Protein AF-A0A9E1GNR1-F1 (afdb_monomer_lite)

Secondary structure (DSSP, 8-state):
-HHHHHHHHHHHHS--TT--------HHHHHHHHHH-HHHHTT-------PPPPHHHHHHHHHHHHHHTTEEE-HHHHHHHHHHHHHH-BTTB---HHHHHHHHHHHHHHHHHHHHTTT----GGGB-TTSPEEE-GGGG--

Structure (mmCIF, N/CA/C/O backbone):
data_AF-A0A9E1GNR1-F1
#
_entry.id   AF-A0A9E1GNR1-F1
#
loop_
_atom_site.group_PDB
_atom_site.id
_atom_site.type_symbol
_atom_site.label_atom_id
_atom_site.label_alt_id
_atom_site.label_comp_id
_atom_site.label_asym_id
_atom_site.label_entity_id
_atom_site.label_seq_id
_atom_site.pdbx_PDB_ins_code
_atom_site.Cartn_x
_atom_site.Cartn_y
_atom_site.Cartn_z
_atom_site.occupancy
_atom_site.B_iso_or_equiv
_atom_site.auth_seq_id
_atom_site.auth_comp_id
_atom_site.auth_asym_id
_atom_site.auth_atom_id
_atom_site.pdbx_PDB_model_num
ATOM 1 N N . TYR A 1 1 ? -13.015 15.469 19.295 1.00 62.09 1 TYR A N 1
ATOM 2 C CA . TYR A 1 1 ? -14.482 15.605 19.187 1.00 62.09 1 TYR A CA 1
ATOM 3 C C . TYR A 1 1 ? -15.186 14.845 20.316 1.00 62.09 1 TYR A C 1
ATOM 5 O O . TYR A 1 1 ? -15.756 13.789 20.062 1.00 62.09 1 TYR A O 1
ATOM 13 N N . PRO A 1 2 ? -15.145 15.339 21.567 1.00 77.31 2 PRO A N 1
ATOM 14 C CA . PRO A 1 2 ? -15.724 14.617 22.709 1.00 77.31 2 PRO A CA 1
ATOM 15 C C . PRO A 1 2 ? -17.230 14.362 22.558 1.00 77.31 2 PRO A C 1
ATOM 17 O O . PRO A 1 2 ? -17.708 13.261 22.807 1.00 77.31 2 PRO A O 1
ATOM 20 N N . GLU A 1 3 ? -17.957 15.354 22.042 1.00 88.12 3 GLU A N 1
ATOM 21 C CA . GLU A 1 3 ? -19.412 15.293 21.888 1.00 88.12 3 GLU A CA 1
ATOM 22 C C . GLU A 1 3 ? -19.873 14.191 20.915 1.00 88.12 3 GLU A C 1
ATOM 24 O O . GLU A 1 3 ? -20.879 13.523 21.152 1.00 88.12 3 GLU A O 1
ATOM 29 N N . THR A 1 4 ? -19.126 13.953 19.831 1.00 89.69 4 THR A N 1
ATOM 30 C CA . THR A 1 4 ? -19.427 12.880 18.870 1.00 89.69 4 THR A CA 1
ATOM 31 C C . THR A 1 4 ? -19.257 11.504 19.506 1.00 89.69 4 THR A C 1
ATOM 33 O O . THR A 1 4 ? -20.116 10.643 19.333 1.00 89.69 4 THR A O 1
ATOM 36 N N . ILE A 1 5 ? -18.183 11.309 20.278 1.00 89.56 5 ILE A N 1
ATOM 37 C CA . ILE A 1 5 ? -17.912 10.045 20.975 1.00 89.56 5 ILE A CA 1
ATOM 38 C C . ILE A 1 5 ? -19.002 9.770 22.012 1.00 89.56 5 ILE A C 1
ATOM 40 O O . ILE A 1 5 ? -19.502 8.654 22.089 1.00 89.56 5 ILE A O 1
ATOM 44 N N . GLU A 1 6 ? -19.440 10.783 22.761 1.00 89.38 6 GLU A N 1
ATOM 45 C CA . GLU A 1 6 ? -20.546 10.630 23.712 1.00 89.38 6 GLU A CA 1
ATOM 46 C C . GLU A 1 6 ? -21.866 10.259 23.029 1.00 89.38 6 GLU A C 1
ATOM 48 O O . GLU A 1 6 ? -22.585 9.385 23.516 1.00 89.38 6 GLU A O 1
ATOM 53 N N . LYS A 1 7 ? -22.188 10.893 21.894 1.00 89.81 7 LYS A N 1
ATOM 54 C CA . LYS A 1 7 ? -23.393 10.582 21.110 1.00 89.81 7 LYS A CA 1
ATOM 55 C C . LYS A 1 7 ? -23.359 9.151 20.568 1.00 89.81 7 LYS A C 1
ATOM 57 O O . LYS A 1 7 ? -24.341 8.431 20.732 1.00 89.81 7 LYS A O 1
ATOM 62 N N . LEU A 1 8 ? -22.234 8.730 19.984 1.00 90.69 8 LEU A N 1
ATOM 63 C CA . LEU A 1 8 ? -22.042 7.360 19.494 1.00 90.69 8 LEU A CA 1
ATOM 64 C C . LEU A 1 8 ? -22.105 6.346 20.637 1.00 90.69 8 LEU A C 1
ATOM 66 O O . LEU A 1 8 ? -22.810 5.350 20.534 1.00 90.69 8 LEU A O 1
ATOM 70 N N . SER A 1 9 ? -21.438 6.636 21.755 1.00 90.56 9 SER A N 1
ATOM 71 C CA . SER A 1 9 ? -21.459 5.789 22.945 1.00 90.56 9 SER A CA 1
ATOM 72 C C . SER A 1 9 ? -22.892 5.564 23.432 1.00 90.56 9 SER A C 1
ATOM 74 O O . SER A 1 9 ? -23.296 4.417 23.605 1.00 90.56 9 SER A O 1
ATOM 76 N N . LYS A 1 10 ? -23.696 6.626 23.557 1.00 89.56 10 LYS A N 1
ATOM 77 C CA . LYS A 1 10 ? -25.111 6.516 23.950 1.00 89.56 10 LYS A CA 1
ATOM 78 C C . LYS A 1 10 ? -25.944 5.721 22.943 1.00 89.56 10 LYS A C 1
ATOM 80 O O . LYS A 1 10 ? -26.785 4.931 23.357 1.00 89.56 10 LYS A O 1
ATOM 85 N N . ALA A 1 11 ? -25.706 5.897 21.642 1.00 88.94 11 ALA A N 1
ATOM 86 C CA . ALA A 1 11 ? -26.398 5.135 20.600 1.00 88.94 11 ALA A CA 1
ATOM 87 C C . ALA A 1 11 ? -26.107 3.623 20.676 1.00 88.94 11 ALA A C 1
ATOM 89 O O . ALA A 1 11 ? -26.942 2.817 20.282 1.00 88.94 11 ALA A O 1
ATOM 90 N N . MET A 1 12 ? -24.949 3.235 21.220 1.00 89.94 12 MET A N 1
ATOM 91 C CA . MET A 1 12 ? -24.588 1.832 21.441 1.00 89.94 12 MET A CA 1
ATOM 92 C C . MET A 1 12 ? -25.199 1.226 22.720 1.00 89.94 12 MET A C 1
ATOM 94 O O . MET A 1 12 ? -25.193 0.007 22.852 1.00 89.94 12 MET A O 1
ATOM 98 N N . ASP A 1 13 ? -25.722 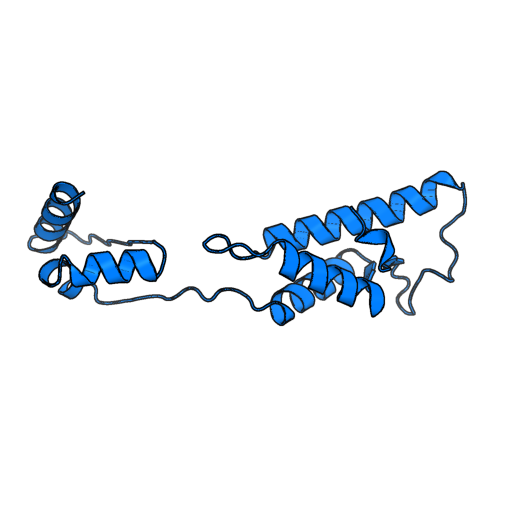2.029 23.660 1.00 87.06 13 ASP A N 1
ATOM 99 C CA . ASP A 1 13 ? -26.236 1.533 24.953 1.00 87.06 13 ASP A CA 1
ATOM 100 C C . ASP A 1 13 ? -27.685 1.025 24.903 1.00 87.06 13 ASP A C 1
ATOM 102 O O . ASP A 1 13 ? -28.091 0.236 25.758 1.00 87.06 13 ASP A O 1
ATOM 106 N N . PHE A 1 14 ? -28.503 1.480 23.948 1.00 78.19 14 PHE A N 1
ATOM 107 C CA . PHE A 1 14 ? -29.929 1.151 23.948 1.00 78.19 14 PHE A CA 1
ATOM 108 C C . PHE A 1 14 ? -30.516 1.047 22.545 1.00 78.19 14 PHE A C 1
ATOM 110 O O . PHE A 1 14 ? -30.361 1.964 21.748 1.00 78.19 14 PHE A O 1
ATOM 117 N N . ARG A 1 15 ? -31.249 -0.052 22.293 1.00 67.31 15 ARG A N 1
ATOM 118 C CA . ARG A 1 15 ? -31.955 -0.349 21.030 1.00 67.31 15 ARG A CA 1
ATOM 119 C C . ARG A 1 15 ? -31.096 -0.033 19.811 1.00 67.31 15 ARG A C 1
ATOM 121 O O . ARG A 1 15 ? -31.371 0.885 19.049 1.00 67.31 15 ARG A O 1
ATOM 128 N N . THR A 1 16 ? -30.045 -0.830 19.652 1.00 78.88 16 THR A N 1
ATOM 129 C CA . THR A 1 16 ? -29.143 -0.707 18.510 1.00 78.88 16 THR A CA 1
ATOM 130 C C . THR A 1 16 ? -29.852 -0.980 17.187 1.00 78.88 16 THR A C 1
ATOM 132 O O . THR A 1 16 ? -29.337 -0.560 16.165 1.00 78.88 16 THR A O 1
ATOM 135 N N . ASP A 1 17 ? -31.007 -1.662 17.174 1.00 81.44 17 ASP A N 1
ATOM 136 C CA . ASP A 1 17 ? -31.795 -1.960 15.967 1.00 81.44 17 ASP A CA 1
ATOM 137 C C . ASP A 1 17 ? -30.919 -2.462 14.795 1.00 81.44 17 ASP A C 1
ATOM 139 O O . ASP A 1 17 ? -31.126 -2.118 13.635 1.00 81.44 17 ASP A O 1
ATOM 143 N N . SER A 1 18 ? -29.940 -3.323 15.107 1.00 85.75 18 SER A N 1
ATOM 144 C CA . SER A 1 18 ? -28.920 -3.852 14.176 1.00 85.75 18 SER A CA 1
ATOM 145 C C . SER A 1 18 ? -27.842 -2.852 13.717 1.00 85.75 18 SER A C 1
ATOM 147 O O . SER A 1 18 ? -27.264 -3.012 12.642 1.00 85.75 18 SER A O 1
ATOM 149 N N . LEU A 1 19 ? -27.533 -1.834 14.524 1.00 89.31 19 LEU A N 1
ATOM 150 C CA . LEU A 1 19 ? -26.431 -0.898 14.297 1.00 89.31 19 LEU A CA 1
ATOM 151 C C . LEU A 1 19 ? -25.083 -1.627 14.269 1.00 89.31 19 LEU A C 1
ATOM 153 O O . LEU A 1 19 ? -24.724 -2.334 15.209 1.00 89.31 19 LEU A O 1
ATOM 157 N N . ILE A 1 20 ? -24.307 -1.360 13.220 1.00 91.00 20 ILE A N 1
ATOM 158 C CA . ILE A 1 20 ? -22.896 -1.730 13.114 1.00 91.00 20 ILE A CA 1
ATOM 159 C C . ILE A 1 20 ? -22.090 -0.435 13.069 1.00 91.00 20 ILE A C 1
ATOM 161 O O . ILE A 1 20 ? -22.295 0.397 12.185 1.00 91.00 20 ILE A O 1
ATOM 165 N N . LEU A 1 21 ? -21.175 -0.265 14.022 1.00 90.88 21 LEU A N 1
ATOM 166 C CA . LEU A 1 21 ? -20.242 0.856 14.048 1.00 90.88 21 LEU A CA 1
ATOM 167 C C . LEU A 1 21 ? -18.853 0.369 13.639 1.00 90.88 21 LEU A C 1
ATOM 169 O O . LEU A 1 21 ? -18.255 -0.460 14.322 1.00 90.88 21 LEU A O 1
ATOM 173 N N . ILE A 1 22 ? -18.339 0.923 12.545 1.00 94.38 22 ILE A N 1
ATOM 174 C CA . ILE A 1 22 ? -16.961 0.724 12.098 1.00 94.38 22 ILE A CA 1
ATOM 175 C C . ILE A 1 22 ? -16.236 2.051 12.290 1.00 94.38 22 ILE A C 1
ATOM 177 O O . ILE A 1 22 ? -16.689 3.081 11.792 1.00 94.38 22 ILE A O 1
ATOM 181 N N . ILE A 1 23 ? -15.131 2.020 13.032 1.00 92.94 23 ILE A N 1
ATOM 182 C CA . ILE A 1 23 ? -14.213 3.151 13.157 1.00 92.94 23 ILE A CA 1
ATOM 183 C C . ILE A 1 23 ? -12.889 2.737 12.536 1.00 92.94 23 ILE A C 1
ATOM 185 O O . ILE A 1 23 ? -12.345 1.683 12.867 1.00 92.94 23 ILE A O 1
ATOM 189 N N . GLU A 1 24 ? -12.394 3.585 11.648 1.00 92.75 24 GLU A N 1
ATOM 190 C CA . GLU A 1 24 ? -11.123 3.436 10.959 1.00 92.75 24 GLU A CA 1
ATOM 191 C C . GLU A 1 24 ? -10.267 4.663 11.266 1.00 92.75 24 GLU A C 1
ATOM 193 O O . GLU A 1 24 ? -10.720 5.793 11.093 1.00 92.75 24 GLU A O 1
ATOM 198 N N . ASP A 1 25 ? -9.048 4.428 11.744 1.00 91.69 25 ASP A N 1
ATOM 199 C CA . ASP A 1 25 ? -8.018 5.451 11.906 1.00 91.69 25 ASP A CA 1
ATOM 200 C C . ASP A 1 25 ? -6.650 4.760 12.072 1.00 91.69 25 ASP A C 1
ATOM 202 O O . ASP A 1 25 ? -6.557 3.532 12.209 1.00 91.69 25 ASP A O 1
ATOM 206 N N . GLU A 1 26 ? -5.576 5.544 12.114 1.00 89.06 26 GLU A N 1
ATOM 207 C CA . GLU A 1 26 ? -4.241 5.068 12.440 1.00 89.06 26 GLU A CA 1
ATOM 208 C C . GLU A 1 26 ? -4.186 4.416 13.827 1.00 89.06 26 GLU A C 1
ATOM 210 O O . GLU A 1 26 ? -4.869 4.793 14.785 1.00 89.06 26 GLU A O 1
ATOM 215 N N . LYS A 1 27 ? -3.278 3.449 13.978 1.00 88.88 27 LYS A N 1
ATOM 216 C CA . LYS A 1 27 ? -3.108 2.686 15.222 1.00 88.88 27 LYS A CA 1
ATOM 217 C C . LYS A 1 27 ? -2.828 3.578 16.437 1.00 88.88 27 LYS A C 1
ATOM 219 O O . LYS A 1 27 ? -3.271 3.268 17.542 1.00 88.88 27 LYS A O 1
ATOM 224 N N . THR A 1 28 ? -2.060 4.647 16.253 1.00 90.00 28 THR A N 1
ATOM 225 C CA . THR A 1 28 ? -1.729 5.655 17.274 1.00 90.00 28 THR A CA 1
ATOM 226 C C . THR A 1 28 ? -2.966 6.453 17.683 1.00 90.00 28 THR A C 1
ATOM 228 O O . THR A 1 28 ? -3.265 6.520 18.878 1.00 90.00 28 THR A O 1
ATOM 231 N N . SER A 1 29 ? -3.730 6.960 16.713 1.00 91.00 29 SER A N 1
ATOM 232 C CA . SER A 1 29 ? -4.999 7.668 16.922 1.00 91.00 29 SER A CA 1
ATOM 233 C C . SER 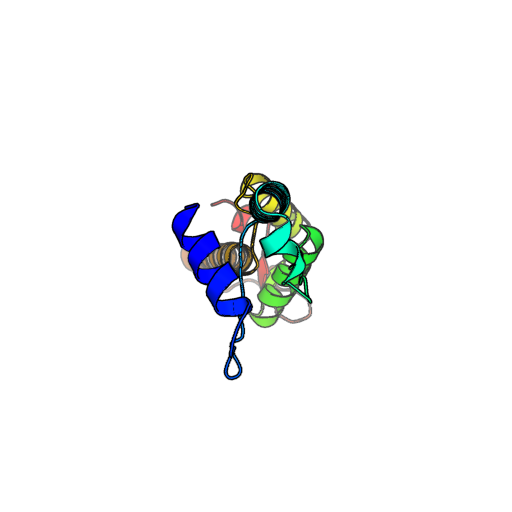A 1 29 ? -6.027 6.800 17.651 1.00 91.00 29 SER A C 1
ATOM 235 O O . SER A 1 29 ? -6.553 7.206 18.691 1.00 91.00 29 SER A O 1
ATOM 237 N N . MET A 1 30 ? -6.234 5.558 17.197 1.00 92.81 30 MET A N 1
ATOM 238 C CA . MET A 1 30 ? -7.153 4.601 17.829 1.00 92.81 30 MET A CA 1
ATOM 239 C C . MET A 1 30 ? -6.763 4.290 19.276 1.00 92.81 30 MET A C 1
ATOM 241 O O . MET A 1 30 ? -7.617 4.266 20.164 1.00 92.81 30 MET A O 1
ATOM 245 N N . ARG A 1 31 ? -5.465 4.097 19.549 1.00 91.06 31 ARG A N 1
ATOM 246 C CA . ARG A 1 31 ? -4.959 3.891 20.917 1.00 91.06 31 ARG A CA 1
ATOM 247 C C . ARG A 1 31 ? -5.219 5.102 21.806 1.00 91.06 31 ARG A C 1
ATOM 249 O O . ARG A 1 31 ? -5.653 4.924 22.941 1.00 91.06 31 ARG A O 1
ATOM 256 N N . GLY A 1 32 ? -4.984 6.311 21.294 1.00 93.25 32 GLY A N 1
ATOM 257 C CA . GLY A 1 32 ? -5.287 7.553 22.004 1.00 93.25 32 GLY A CA 1
ATOM 258 C C . GLY A 1 32 ? -6.777 7.682 22.321 1.00 93.25 32 GLY A C 1
ATOM 259 O O . GLY A 1 32 ? -7.143 7.981 23.457 1.00 93.25 32 GLY A O 1
ATOM 260 N N . MET A 1 33 ? -7.647 7.380 21.354 1.00 91.75 33 MET A N 1
ATOM 261 C CA . MET A 1 33 ? -9.098 7.386 21.549 1.00 91.75 33 MET A CA 1
ATOM 262 C C . MET A 1 33 ? -9.528 6.384 22.626 1.00 91.75 33 MET A C 1
ATOM 264 O O . MET A 1 33 ? -10.249 6.755 23.549 1.00 91.75 33 MET A O 1
ATOM 268 N N . PHE A 1 34 ? -9.065 5.135 22.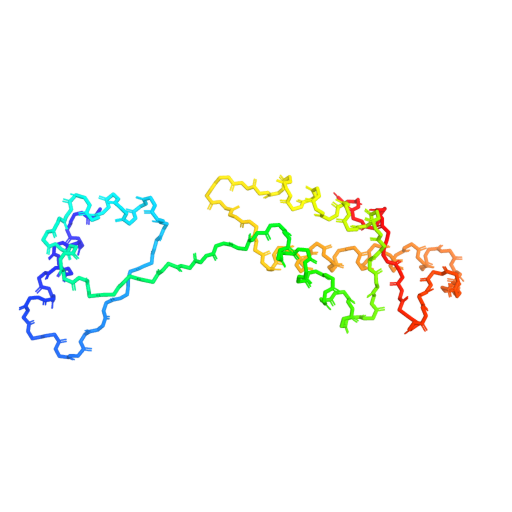556 1.00 92.00 34 PHE A N 1
ATOM 269 C CA . PHE A 1 34 ? -9.433 4.114 23.539 1.00 92.00 34 PHE A CA 1
ATOM 270 C C . PHE A 1 34 ? -8.876 4.392 24.937 1.00 92.00 34 PHE A C 1
ATOM 272 O O . PHE A 1 34 ? -9.536 4.072 25.923 1.00 92.00 34 PHE A O 1
ATOM 279 N N . HIS A 1 35 ? -7.704 5.025 25.034 1.00 93.50 35 HIS A N 1
ATOM 280 C CA . HIS A 1 35 ? -7.149 5.463 26.312 1.00 93.50 35 HIS A CA 1
ATOM 281 C C . HIS A 1 35 ? -7.986 6.582 26.946 1.00 93.50 35 HIS A C 1
ATOM 283 O O . HIS A 1 35 ? -8.284 6.530 28.136 1.00 93.50 35 HIS A O 1
ATOM 289 N N . AS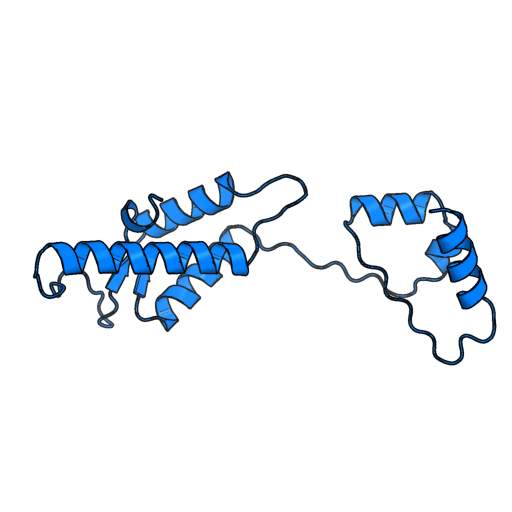N A 1 36 ? -8.399 7.568 26.145 1.00 93.25 36 ASN A N 1
ATOM 290 C CA . ASN A 1 36 ? -9.163 8.722 26.620 1.00 93.25 36 ASN A CA 1
ATOM 291 C C . ASN A 1 36 ? -10.643 8.396 26.900 1.00 93.25 36 ASN A C 1
ATOM 293 O O . ASN A 1 36 ? -11.279 9.093 27.689 1.00 93.25 36 ASN A O 1
ATOM 297 N N . TYR A 1 37 ? -11.195 7.347 26.278 1.00 93.38 37 TYR A N 1
ATOM 298 C CA . TYR A 1 37 ? -12.604 6.954 26.399 1.00 93.38 37 TYR A CA 1
ATOM 299 C C . TYR A 1 37 ? -12.764 5.445 26.672 1.00 93.38 37 TYR A C 1
ATOM 301 O O . TYR A 1 37 ? -13.299 4.714 25.833 1.00 93.38 37 TYR A O 1
ATOM 309 N N . PRO A 1 38 ? -12.347 4.949 27.852 1.00 93.12 38 PRO A N 1
ATOM 310 C CA . PRO A 1 38 ? -12.332 3.516 28.154 1.00 93.12 38 PRO A CA 1
ATOM 311 C C . PRO A 1 38 ? -13.726 2.871 28.146 1.00 93.12 38 PRO A C 1
ATOM 313 O O . PRO A 1 38 ? -13.872 1.738 27.697 1.00 93.12 38 PRO A O 1
ATOM 316 N N . GLU A 1 39 ? -14.769 3.587 28.581 1.00 91.88 39 GLU A N 1
ATOM 317 C CA . GLU A 1 39 ? -16.149 3.069 28.549 1.00 91.88 39 GLU A CA 1
ATOM 318 C C . GLU A 1 39 ? -16.692 2.922 27.124 1.00 91.88 39 GLU A C 1
ATOM 320 O O . GLU A 1 39 ? -17.471 2.016 26.848 1.00 91.88 39 GLU A O 1
ATOM 325 N N . PHE A 1 40 ? -16.254 3.781 26.201 1.00 92.12 40 PHE A N 1
ATOM 326 C CA . PHE A 1 40 ? -16.580 3.645 24.784 1.00 92.12 40 PHE A CA 1
ATOM 327 C C . PHE A 1 40 ? -15.792 2.493 24.151 1.00 92.12 40 PHE A C 1
ATOM 329 O O . PHE A 1 40 ? -16.362 1.678 23.432 1.00 92.12 40 PHE A O 1
ATOM 336 N N . ALA A 1 41 ? -14.501 2.374 24.479 1.00 92.25 41 ALA A N 1
ATOM 337 C CA . ALA A 1 41 ? -13.623 1.319 23.976 1.00 92.25 41 ALA A CA 1
ATOM 338 C C . ALA A 1 41 ? -14.126 -0.095 24.314 1.00 92.25 41 ALA A C 1
ATOM 340 O O . ALA A 1 41 ? -14.060 -0.986 23.472 1.00 92.25 41 ALA A O 1
ATOM 341 N N . LYS A 1 42 ? -14.690 -0.297 25.514 1.00 92.75 42 LYS A N 1
ATOM 342 C CA . LYS A 1 42 ? -15.264 -1.586 25.950 1.00 92.75 42 LYS A CA 1
ATOM 343 C C . LYS A 1 42 ? -16.415 -2.089 25.073 1.00 92.75 42 LYS A C 1
ATOM 345 O O . LYS A 1 42 ? -16.732 -3.271 25.138 1.00 92.75 42 LYS A O 1
ATOM 350 N N . LYS A 1 43 ? -17.048 -1.214 24.285 1.00 91.75 43 LYS A N 1
ATOM 351 C CA . LYS A 1 43 ? -18.182 -1.562 23.417 1.00 91.75 43 LYS A CA 1
ATOM 352 C C . LYS A 1 43 ? -17.755 -2.141 22.065 1.00 91.75 43 LYS A C 1
ATOM 354 O O . LYS A 1 43 ? -18.608 -2.590 21.308 1.00 91.75 43 LYS A O 1
ATOM 359 N N . PHE A 1 44 ? -16.460 -2.122 21.743 1.00 92.06 44 PHE A N 1
ATOM 360 C CA . PHE A 1 44 ? -15.930 -2.719 20.519 1.00 92.06 44 PHE A CA 1
ATOM 361 C C . PHE A 1 44 ? -15.564 -4.181 20.764 1.00 92.06 44 PHE A C 1
ATOM 363 O O . PHE A 1 44 ? -14.651 -4.484 21.528 1.00 92.06 44 PHE A O 1
ATOM 370 N N . GLU A 1 45 ? -16.257 -5.088 20.082 1.00 91.44 45 GLU A N 1
ATOM 371 C CA . GLU A 1 45 ? -16.014 -6.531 20.195 1.00 91.44 45 GLU A CA 1
ATOM 372 C C . GLU A 1 45 ? -14.849 -7.004 19.319 1.00 91.44 45 GLU A C 1
ATOM 374 O O . GLU A 1 45 ? -14.165 -7.971 19.648 1.00 91.44 45 GLU A O 1
ATOM 379 N N . THR A 1 46 ? -14.625 -6.332 18.187 1.00 93.00 46 THR A N 1
ATOM 380 C CA . THR A 1 46 ? -13.650 -6.748 17.175 1.00 93.00 46 THR A CA 1
ATOM 381 C C . THR A 1 46 ? -12.721 -5.600 16.813 1.00 93.00 46 THR A C 1
ATOM 383 O O . THR A 1 46 ? -13.163 -4.489 16.526 1.00 93.00 46 THR A O 1
ATOM 386 N N . VAL A 1 47 ? -11.421 -5.897 16.770 1.00 90.88 47 VAL A N 1
ATOM 387 C CA . VAL A 1 47 ? -10.386 -4.999 16.251 1.00 90.88 47 VAL A CA 1
ATOM 388 C C . VAL A 1 47 ? -9.694 -5.694 15.089 1.00 90.88 47 VAL A C 1
ATOM 390 O O . VAL A 1 47 ? -9.074 -6.742 15.263 1.00 90.88 47 VAL A O 1
ATOM 393 N N . ILE A 1 48 ? -9.780 -5.092 13.905 1.00 93.38 48 ILE A N 1
ATOM 394 C CA . ILE A 1 48 ? -9.084 -5.559 12.705 1.00 93.38 48 ILE A CA 1
ATOM 395 C C . ILE A 1 48 ? -7.880 -4.648 12.491 1.00 93.38 48 ILE A C 1
ATOM 397 O O . ILE A 1 48 ? -8.026 -3.438 12.349 1.00 93.38 48 ILE A O 1
ATOM 401 N N . SER A 1 49 ? -6.678 -5.225 12.494 1.00 90.25 49 SER A N 1
ATOM 402 C CA . SER A 1 49 ? -5.457 -4.506 12.121 1.00 90.25 49 SER A CA 1
ATOM 403 C C . SER A 1 49 ? -5.139 -4.795 10.661 1.00 90.25 49 SER A C 1
ATOM 405 O O . SER A 1 49 ? -4.864 -5.944 10.321 1.00 90.25 49 SER A O 1
ATOM 407 N N . ILE A 1 50 ? -5.163 -3.765 9.817 1.00 89.31 50 ILE A N 1
ATOM 408 C CA . ILE A 1 50 ? -4.736 -3.875 8.420 1.00 89.31 50 ILE A CA 1
ATOM 409 C C . ILE A 1 50 ? -3.207 -3.729 8.395 1.00 89.31 50 ILE A C 1
ATOM 411 O O . ILE A 1 50 ? -2.701 -2.679 8.803 1.00 89.31 50 ILE A O 1
ATOM 415 N N . PRO A 1 51 ? -2.447 -4.770 8.009 1.00 85.00 51 PRO A N 1
ATOM 416 C CA . PRO A 1 51 ? -0.999 -4.668 7.924 1.00 85.00 51 PRO A CA 1
ATOM 417 C C . PRO A 1 51 ? -0.589 -3.766 6.757 1.00 85.00 51 PRO A C 1
ATOM 419 O O . PRO A 1 51 ? -1.257 -3.712 5.725 1.00 85.00 51 PRO A O 1
ATOM 422 N N . VAL A 1 52 ? 0.544 -3.089 6.921 1.00 87.12 52 VAL A N 1
ATOM 423 C CA . VAL A 1 52 ? 1.227 -2.393 5.828 1.00 87.12 52 VAL A CA 1
ATOM 424 C C . VAL A 1 52 ? 2.133 -3.398 5.126 1.00 87.12 52 VAL A C 1
ATOM 426 O O . VAL A 1 52 ? 2.791 -4.195 5.796 1.00 87.12 52 VAL A O 1
ATOM 429 N N . PHE A 1 53 ? 2.169 -3.355 3.795 1.00 91.50 53 PHE A N 1
ATOM 430 C CA . PHE A 1 53 ? 3.087 -4.184 3.022 1.00 91.50 53 PHE A CA 1
ATOM 431 C C . PHE A 1 53 ? 4.538 -3.827 3.336 1.00 91.50 53 PHE A C 1
ATOM 433 O O . PHE A 1 53 ? 4.921 -2.659 3.390 1.00 91.50 53 PHE A O 1
ATOM 440 N N . THR A 1 54 ? 5.356 -4.852 3.508 1.00 92.31 54 THR A N 1
ATOM 441 C CA . THR A 1 54 ? 6.810 -4.721 3.553 1.00 92.31 54 THR A CA 1
ATOM 442 C C . THR A 1 54 ? 7.363 -4.345 2.178 1.00 92.31 54 THR A C 1
ATOM 444 O O . THR A 1 54 ? 6.746 -4.621 1.146 1.00 92.31 54 THR A O 1
ATOM 447 N N . ASN A 1 55 ? 8.568 -3.772 2.141 1.00 92.69 55 ASN A N 1
ATOM 448 C CA . ASN A 1 55 ? 9.242 -3.465 0.875 1.00 92.69 55 ASN A CA 1
ATOM 449 C C . ASN A 1 55 ? 9.400 -4.716 -0.004 1.00 92.69 55 ASN A C 1
ATOM 451 O O . ASN A 1 55 ? 9.215 -4.638 -1.216 1.00 92.69 55 ASN A O 1
ATOM 455 N N . ASP A 1 56 ? 9.663 -5.878 0.599 1.00 93.81 56 ASP A N 1
ATOM 456 C CA . ASP A 1 56 ? 9.777 -7.151 -0.119 1.00 93.81 56 ASP A CA 1
ATOM 457 C C . ASP A 1 56 ? 8.452 -7.582 -0.764 1.00 93.81 56 ASP A C 1
ATOM 459 O O . ASP A 1 56 ? 8.428 -8.036 -1.914 1.00 93.81 56 ASP A O 1
ATOM 463 N N . GLU A 1 57 ? 7.327 -7.412 -0.066 1.00 95.75 57 GLU A N 1
ATOM 464 C CA . GLU A 1 57 ? 5.999 -7.704 -0.618 1.00 95.75 57 GLU A CA 1
ATOM 465 C C . GLU A 1 57 ? 5.625 -6.719 -1.730 1.00 95.75 57 GLU A C 1
ATOM 467 O O . GLU A 1 57 ? 5.096 -7.130 -2.765 1.00 95.75 57 GLU A O 1
ATOM 472 N N . LEU A 1 58 ? 5.963 -5.438 -1.568 1.00 96.50 58 LEU A N 1
ATOM 473 C CA . LEU A 1 58 ? 5.776 -4.411 -2.593 1.00 96.50 58 LEU A CA 1
ATOM 474 C C . LEU A 1 58 ? 6.609 -4.701 -3.851 1.00 96.50 58 LEU A C 1
ATOM 476 O O . LEU A 1 58 ? 6.100 -4.619 -4.971 1.00 96.50 58 LEU A O 1
ATOM 480 N N . VAL A 1 59 ? 7.866 -5.119 -3.693 1.00 96.00 59 VAL A N 1
ATOM 481 C CA . VAL A 1 59 ? 8.724 -5.546 -4.810 1.00 96.00 59 VAL A CA 1
ATOM 482 C C . VAL A 1 59 ? 8.200 -6.827 -5.461 1.00 96.00 59 VAL A C 1
ATOM 484 O O . VAL A 1 59 ? 8.228 -6.959 -6.688 1.00 96.00 59 VAL A O 1
ATOM 487 N N . THR A 1 60 ? 7.676 -7.768 -4.676 1.00 96.69 60 THR A N 1
ATOM 488 C CA . THR A 1 60 ? 7.047 -8.994 -5.194 1.00 96.69 60 THR A CA 1
ATOM 489 C C . THR A 1 60 ? 5.809 -8.669 -6.029 1.00 96.69 60 THR A C 1
ATOM 491 O O . THR A 1 60 ? 5.644 -9.208 -7.133 1.00 96.69 60 THR A O 1
ATOM 494 N N . PHE A 1 61 ? 4.974 -7.742 -5.552 1.00 97.31 61 PHE A N 1
ATOM 495 C CA . PHE A 1 61 ? 3.850 -7.204 -6.311 1.00 97.31 61 PHE A CA 1
ATOM 496 C C . PHE A 1 61 ? 4.332 -6.580 -7.626 1.00 97.31 61 PHE A C 1
ATOM 498 O O . PHE A 1 61 ? 3.861 -6.973 -8.692 1.00 97.31 61 PHE A O 1
ATOM 505 N N . ALA A 1 62 ? 5.328 -5.692 -7.579 1.00 97.50 62 ALA A N 1
ATOM 506 C CA . ALA A 1 62 ? 5.862 -5.028 -8.765 1.00 97.50 62 ALA A CA 1
ATOM 507 C C . ALA A 1 62 ? 6.384 -6.015 -9.816 1.00 97.50 62 ALA A C 1
ATOM 509 O O . ALA A 1 62 ? 6.103 -5.867 -11.005 1.00 97.50 62 ALA A O 1
ATOM 510 N N . ARG A 1 63 ? 7.123 -7.052 -9.390 1.00 96.75 63 ARG A N 1
ATOM 511 C CA . ARG A 1 63 ? 7.623 -8.115 -10.281 1.00 96.75 63 ARG A CA 1
ATOM 512 C C . ARG A 1 63 ? 6.480 -8.847 -10.966 1.00 96.75 63 ARG A C 1
ATOM 514 O O . ARG A 1 63 ? 6.564 -9.112 -12.163 1.00 96.75 63 ARG A O 1
ATOM 521 N N . THR A 1 64 ? 5.426 -9.156 -10.220 1.00 97.50 64 THR A N 1
ATOM 522 C CA . THR A 1 64 ? 4.244 -9.840 -10.750 1.00 97.50 64 THR A CA 1
ATOM 523 C C . THR A 1 64 ? 3.498 -8.947 -11.736 1.00 97.50 64 THR A C 1
ATOM 525 O O . THR A 1 64 ? 3.246 -9.372 -12.861 1.00 97.50 64 THR A O 1
ATOM 528 N N . TYR A 1 65 ? 3.253 -7.693 -11.363 1.00 98.00 65 TYR A N 1
ATOM 529 C CA . TYR A 1 65 ? 2.572 -6.711 -12.198 1.00 98.00 65 TYR A CA 1
ATOM 530 C C . TYR A 1 65 ? 3.333 -6.429 -13.504 1.00 98.00 65 TYR A C 1
ATOM 532 O O . TYR A 1 65 ? 2.751 -6.495 -14.586 1.00 98.00 65 TYR A O 1
ATOM 540 N N . ALA A 1 66 ? 4.651 -6.208 -13.446 1.00 96.75 66 ALA A N 1
ATOM 541 C CA . ALA A 1 66 ? 5.480 -6.039 -14.642 1.00 96.75 66 ALA A CA 1
ATOM 542 C C . ALA A 1 66 ? 5.403 -7.274 -15.557 1.00 96.75 66 ALA A C 1
ATOM 544 O O . ALA A 1 66 ? 5.218 -7.143 -16.768 1.00 96.75 66 ALA A O 1
ATOM 545 N N . ARG A 1 67 ? 5.478 -8.478 -14.971 1.00 96.19 67 ARG A N 1
ATOM 546 C CA . ARG A 1 67 ? 5.398 -9.754 -15.696 1.00 96.19 67 ARG A CA 1
ATOM 547 C C . ARG A 1 67 ? 4.081 -9.927 -16.439 1.00 96.19 67 ARG A C 1
ATOM 549 O O . ARG A 1 67 ? 4.100 -10.359 -17.591 1.00 96.19 67 ARG A O 1
ATOM 556 N N . GLU A 1 68 ? 2.965 -9.600 -15.798 1.00 95.94 68 GLU A N 1
ATOM 557 C CA . GLU A 1 68 ? 1.625 -9.657 -16.397 1.00 95.94 68 GLU A CA 1
ATOM 558 C C . GLU A 1 68 ? 1.461 -8.660 -17.550 1.00 95.94 68 GLU A C 1
ATOM 560 O O . GLU A 1 68 ? 0.766 -8.954 -18.518 1.00 95.94 68 GLU A O 1
ATOM 565 N N . ASN A 1 69 ? 2.184 -7.539 -17.509 1.00 95.44 69 ASN A N 1
ATOM 566 C CA . ASN A 1 69 ? 2.224 -6.549 -18.584 1.00 95.44 69 ASN A CA 1
ATOM 567 C C . ASN A 1 69 ? 3.267 -6.857 -19.680 1.00 95.44 69 ASN A C 1
ATOM 569 O O . ASN A 1 69 ? 3.468 -6.046 -20.579 1.00 95.44 69 ASN A O 1
ATOM 573 N N . GLY A 1 70 ? 3.937 -8.015 -19.643 1.00 94.62 70 GLY A N 1
ATOM 574 C CA . GLY A 1 70 ? 4.919 -8.408 -20.664 1.00 94.62 70 GLY A CA 1
ATOM 575 C C . GLY A 1 70 ? 6.335 -7.861 -20.443 1.00 94.62 70 GLY A C 1
ATOM 576 O O . GLY A 1 70 ? 7.135 -7.830 -21.381 1.00 94.62 70 GLY A O 1
ATOM 577 N N . TYR A 1 71 ? 6.663 -7.468 -19.211 1.00 95.50 71 TYR A N 1
ATOM 578 C CA . TYR A 1 71 ? 7.976 -6.956 -18.818 1.00 95.50 71 TYR A CA 1
ATOM 579 C C . TYR A 1 71 ? 8.656 -7.854 -17.780 1.00 95.50 71 TYR A C 1
ATOM 581 O O . TYR A 1 71 ? 8.019 -8.591 -17.034 1.00 95.50 71 TYR A O 1
ATOM 589 N N . LYS A 1 72 ? 9.981 -7.782 -17.699 1.00 95.56 72 LYS A N 1
ATOM 590 C CA . LYS A 1 72 ? 10.779 -8.398 -16.636 1.00 95.56 72 LYS A CA 1
ATOM 591 C C . LYS A 1 72 ? 11.712 -7.350 -16.062 1.00 95.56 72 LYS A C 1
ATOM 593 O O . LYS A 1 72 ? 12.410 -6.696 -16.815 1.00 95.56 72 LYS A O 1
ATOM 598 N N . MET A 1 73 ? 11.786 -7.226 -14.745 1.00 95.25 73 MET A N 1
ATOM 599 C CA . MET A 1 73 ? 12.829 -6.408 -14.121 1.00 95.25 73 MET A CA 1
ATOM 600 C C . MET A 1 73 ? 14.099 -7.235 -13.923 1.00 95.25 73 MET A C 1
ATOM 602 O O . MET A 1 73 ? 14.029 -8.361 -13.406 1.00 95.25 73 MET A O 1
ATOM 606 N N . ASP A 1 74 ? 15.242 -6.690 -14.334 1.00 94.81 74 ASP A N 1
ATOM 607 C CA . ASP A 1 74 ? 16.543 -7.242 -13.965 1.00 94.81 74 ASP A CA 1
ATOM 608 C C . ASP A 1 74 ? 16.879 -6.943 -12.492 1.00 94.81 74 ASP A C 1
ATOM 610 O O . ASP A 1 74 ? 16.089 -6.350 -11.753 1.00 94.81 74 ASP A O 1
ATOM 614 N N . GLU A 1 75 ? 18.023 -7.436 -12.020 1.00 95.56 75 GLU A N 1
ATOM 615 C CA . GLU A 1 75 ? 18.413 -7.268 -10.616 1.00 95.56 75 GLU A CA 1
ATOM 616 C C . GLU A 1 75 ? 18.650 -5.798 -10.256 1.00 95.56 75 GLU A C 1
ATOM 618 O O . GLU A 1 75 ? 18.217 -5.363 -9.190 1.00 95.56 75 GLU A O 1
ATOM 623 N N . MET A 1 76 ? 19.260 -5.022 -11.157 1.00 95.62 76 MET A N 1
ATOM 624 C CA . MET A 1 76 ? 19.528 -3.601 -10.922 1.00 95.62 76 MET A CA 1
ATOM 625 C C . MET A 1 76 ? 18.242 -2.764 -10.955 1.00 95.62 76 MET A C 1
ATOM 627 O O . MET A 1 76 ? 18.063 -1.889 -10.116 1.00 95.62 76 MET A O 1
ATOM 631 N N . GLY A 1 77 ? 17.296 -3.067 -11.848 1.00 95.56 77 GLY A N 1
ATOM 632 C CA . GLY A 1 77 ? 15.974 -2.439 -11.886 1.00 95.56 77 GLY A CA 1
ATOM 633 C C . GLY A 1 77 ? 15.153 -2.717 -10.628 1.00 95.56 77 GLY A C 1
ATOM 634 O O . GLY A 1 77 ? 14.459 -1.834 -10.132 1.00 95.56 77 GLY A O 1
ATOM 635 N N . VAL A 1 78 ? 15.277 -3.915 -10.051 1.00 96.44 78 VAL A N 1
ATOM 636 C CA . VAL A 1 78 ? 14.635 -4.215 -8.764 1.00 96.44 78 VAL A CA 1
ATOM 637 C C . VAL A 1 78 ? 15.294 -3.488 -7.604 1.00 96.44 78 VAL A C 1
ATOM 639 O O . VAL A 1 78 ? 14.577 -3.007 -6.730 1.00 96.44 78 VAL A O 1
ATOM 642 N N . LEU A 1 79 ? 16.622 -3.366 -7.597 1.00 95.94 79 LEU A N 1
ATOM 643 C CA . LEU A 1 79 ? 17.311 -2.567 -6.588 1.00 95.94 79 LEU A CA 1
ATOM 644 C C . LEU A 1 79 ? 16.892 -1.092 -6.669 1.00 95.94 79 LEU A C 1
ATOM 646 O O . LEU A 1 79 ? 16.562 -0.501 -5.646 1.00 95.94 79 LEU A O 1
ATOM 650 N N . ALA A 1 80 ? 16.815 -0.535 -7.880 1.00 96.00 80 ALA A N 1
ATOM 651 C CA . ALA A 1 80 ? 16.347 0.829 -8.113 1.00 96.00 80 ALA A CA 1
ATOM 652 C C . ALA A 1 80 ? 14.921 1.042 -7.586 1.00 96.00 80 ALA A C 1
ATOM 654 O O . ALA A 1 80 ? 14.655 2.014 -6.880 1.00 96.00 80 ALA A O 1
ATOM 655 N N . LEU A 1 81 ? 14.012 0.099 -7.856 1.00 95.94 81 LEU A N 1
ATOM 656 C CA . LEU A 1 81 ? 12.657 0.140 -7.312 1.00 95.94 81 LEU A CA 1
ATOM 657 C C . LEU A 1 81 ? 12.645 0.053 -5.778 1.00 95.94 81 LEU A C 1
ATOM 659 O O . LEU A 1 81 ? 11.874 0.764 -5.139 1.00 95.94 81 LEU A O 1
ATOM 663 N N . TYR A 1 82 ? 13.488 -0.792 -5.178 1.00 95.25 82 TYR A N 1
ATOM 664 C CA . TYR A 1 82 ? 13.587 -0.911 -3.721 1.00 95.25 82 TYR A CA 1
ATOM 665 C C . TYR A 1 82 ? 14.012 0.419 -3.081 1.00 95.25 82 TYR A C 1
ATOM 667 O O . TYR A 1 82 ? 13.411 0.844 -2.093 1.00 95.25 82 TYR A O 1
ATOM 675 N N . THR A 1 83 ? 14.995 1.105 -3.671 1.00 93.88 83 THR A N 1
ATOM 676 C CA . THR A 1 83 ? 15.415 2.450 -3.250 1.00 93.88 83 THR A CA 1
ATOM 677 C C . THR A 1 83 ? 14.279 3.456 -3.392 1.00 93.88 83 THR A C 1
ATOM 679 O O . THR A 1 83 ? 13.964 4.144 -2.429 1.00 93.88 83 THR A O 1
ATOM 682 N N . GLN A 1 84 ? 13.583 3.476 -4.534 1.00 92.75 84 GLN A N 1
ATOM 683 C CA . GLN A 1 84 ? 12.435 4.365 -4.747 1.00 92.75 84 GLN A CA 1
ATOM 684 C C . GLN A 1 84 ? 11.314 4.131 -3.725 1.00 92.75 84 GLN A C 1
ATOM 686 O O . GLN A 1 84 ? 10.728 5.091 -3.231 1.00 92.75 84 GLN A O 1
ATOM 691 N N . ILE A 1 85 ? 11.015 2.880 -3.371 1.00 92.75 85 ILE A N 1
ATOM 692 C CA . ILE A 1 85 ? 10.036 2.565 -2.320 1.00 92.75 85 ILE A CA 1
ATOM 693 C C . ILE A 1 85 ? 10.507 3.117 -0.971 1.00 92.75 85 ILE A C 1
ATOM 695 O O . ILE A 1 85 ? 9.727 3.769 -0.282 1.00 92.75 85 ILE A O 1
ATOM 699 N N . GLY A 1 86 ? 11.774 2.895 -0.610 1.00 90.88 86 GLY A N 1
ATOM 700 C 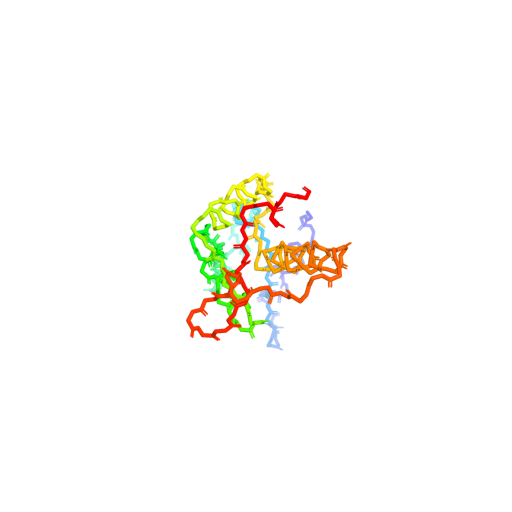CA . GLY A 1 86 ? 12.347 3.399 0.638 1.00 90.88 86 GLY A CA 1
ATOM 701 C C . GLY A 1 86 ? 12.327 4.926 0.736 1.00 90.88 86 GLY A C 1
ATOM 702 O O . GLY A 1 86 ? 11.892 5.463 1.751 1.00 90.88 86 GLY A O 1
ATOM 703 N N . ASP A 1 87 ? 12.729 5.618 -0.329 1.00 90.00 87 ASP A N 1
ATOM 704 C CA . ASP A 1 87 ? 12.826 7.081 -0.370 1.00 90.00 87 ASP A CA 1
ATOM 705 C C . ASP A 1 87 ? 11.452 7.767 -0.354 1.00 90.00 87 ASP A C 1
ATOM 707 O O . ASP A 1 87 ? 11.308 8.877 0.162 1.00 90.00 87 ASP A O 1
ATOM 711 N N . ASN A 1 88 ? 10.425 7.114 -0.909 1.00 86.25 88 ASN A N 1
ATOM 712 C CA . ASN A 1 88 ? 9.061 7.645 -0.945 1.00 86.25 88 ASN A CA 1
ATOM 713 C C . ASN A 1 88 ? 8.218 7.251 0.278 1.00 86.25 88 ASN A C 1
ATOM 715 O O . ASN A 1 88 ? 7.086 7.720 0.408 1.00 86.25 88 ASN A O 1
ATOM 719 N N . GLN A 1 89 ? 8.747 6.432 1.188 1.00 84.06 89 GLN A N 1
ATOM 720 C CA . GLN A 1 89 ? 8.052 6.063 2.413 1.00 84.06 89 GLN A CA 1
ATOM 721 C C . GLN A 1 89 ? 8.167 7.179 3.457 1.00 84.06 89 GLN A C 1
ATOM 723 O O . GLN A 1 89 ? 9.253 7.483 3.951 1.00 84.06 89 GLN A O 1
ATOM 728 N N . LYS A 1 90 ? 7.030 7.773 3.832 1.00 84.31 90 LYS A N 1
ATOM 729 C CA . LYS A 1 90 ? 6.963 8.831 4.847 1.00 84.31 90 LYS A CA 1
ATOM 730 C C . LYS A 1 90 ? 6.302 8.331 6.124 1.00 84.31 90 LYS A C 1
ATOM 732 O O . LYS A 1 90 ? 5.535 7.370 6.129 1.00 84.31 90 LYS A O 1
ATOM 737 N N . GLU A 1 91 ? 6.593 9.010 7.227 1.00 76.12 91 GLU A N 1
ATOM 738 C CA . GLU A 1 91 ? 5.904 8.775 8.494 1.00 76.12 91 GLU A CA 1
ATOM 739 C C . GLU A 1 91 ? 4.423 9.175 8.360 1.00 76.12 91 GLU A C 1
ATOM 741 O O . GLU A 1 91 ? 4.123 10.282 7.920 1.00 76.12 91 GLU A O 1
ATOM 746 N N . GLY A 1 92 ? 3.505 8.254 8.676 1.00 75.12 92 GLY A N 1
ATOM 747 C CA . GLY A 1 92 ? 2.050 8.436 8.507 1.00 75.12 92 GLY A CA 1
ATOM 748 C C . GLY A 1 92 ? 1.514 8.174 7.090 1.00 75.12 92 GLY A C 1
ATOM 749 O O . GLY A 1 92 ? 0.325 7.944 6.910 1.00 75.12 92 GLY A O 1
ATOM 750 N N . GLU A 1 93 ? 2.377 8.114 6.074 1.00 83.38 93 GLU A N 1
ATOM 751 C CA . GLU A 1 93 ? 1.990 7.816 4.687 1.00 83.38 93 GLU A CA 1
ATOM 752 C C . GLU A 1 93 ? 2.827 6.639 4.160 1.00 83.38 93 GLU A C 1
ATOM 754 O O . GLU A 1 93 ? 3.854 6.838 3.498 1.00 83.38 93 GLU A O 1
ATOM 759 N N . PRO A 1 94 ? 2.440 5.390 4.486 1.00 85.50 94 PRO A N 1
ATOM 760 C CA . PRO A 1 94 ? 3.163 4.223 4.014 1.00 85.50 94 PRO A CA 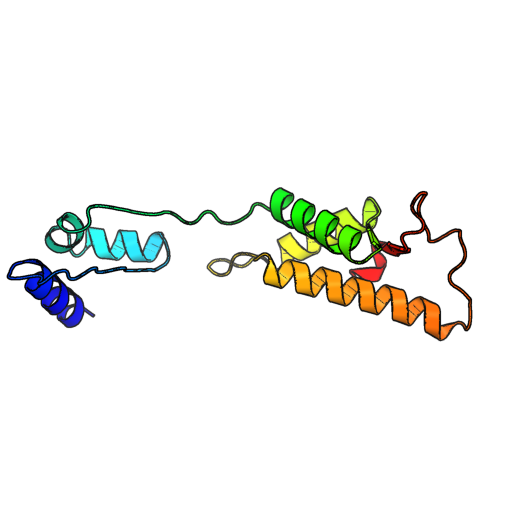1
ATOM 761 C C . PRO A 1 94 ? 3.019 4.052 2.501 1.00 85.50 94 PRO A C 1
ATOM 763 O O . PRO A 1 94 ? 1.999 4.396 1.900 1.00 85.50 94 PRO A O 1
ATOM 766 N N . MET A 1 95 ? 4.023 3.423 1.896 1.00 91.75 95 MET A N 1
ATOM 767 C CA . MET A 1 95 ? 3.959 3.021 0.497 1.00 91.75 95 MET A CA 1
ATOM 768 C C . MET A 1 95 ? 2.845 1.995 0.272 1.00 91.75 95 MET A C 1
ATOM 770 O O . MET A 1 95 ? 2.726 1.003 0.992 1.00 91.75 95 MET A O 1
ATOM 774 N N . THR A 1 96 ? 2.034 2.221 -0.761 1.00 92.75 96 THR A N 1
ATOM 775 C CA . THR A 1 96 ? 0.929 1.330 -1.135 1.00 92.75 96 THR A CA 1
ATOM 776 C C . THR A 1 96 ? 1.198 0.608 -2.452 1.00 92.75 96 THR A C 1
ATOM 778 O O . THR A 1 96 ? 2.018 1.031 -3.271 1.00 92.75 96 THR A O 1
ATOM 781 N N . ILE A 1 97 ? 0.432 -0.457 -2.702 1.00 94.38 97 ILE A N 1
ATOM 782 C CA . ILE A 1 97 ? 0.398 -1.159 -3.994 1.00 94.38 97 ILE A CA 1
ATOM 783 C C . ILE A 1 97 ? 0.142 -0.183 -5.150 1.00 94.38 97 ILE A C 1
ATOM 785 O O . ILE A 1 97 ? 0.785 -0.289 -6.191 1.00 94.38 97 ILE A O 1
ATOM 789 N N . THR A 1 98 ? -0.761 0.784 -4.968 1.00 94.88 98 THR A N 1
ATOM 790 C CA . THR A 1 98 ? -1.074 1.791 -5.990 1.00 94.88 98 THR A CA 1
ATOM 791 C C . THR A 1 98 ? 0.146 2.651 -6.310 1.00 94.88 98 THR A C 1
ATOM 793 O O . THR A 1 98 ? 0.458 2.841 -7.481 1.00 94.88 98 THR A O 1
ATOM 796 N N . ASN A 1 99 ? 0.898 3.097 -5.296 1.00 94.62 99 ASN A N 1
ATOM 797 C CA . ASN A 1 99 ? 2.116 3.880 -5.528 1.00 94.62 99 ASN A CA 1
ATOM 798 C C . ASN A 1 99 ? 3.160 3.080 -6.315 1.00 94.62 99 ASN A C 1
ATOM 800 O O . ASN A 1 99 ? 3.771 3.595 -7.249 1.00 94.62 99 ASN A O 1
ATOM 804 N N . VAL A 1 100 ? 3.343 1.807 -5.963 1.00 96.06 100 VAL A N 1
ATOM 805 C CA . VAL A 1 100 ? 4.292 0.920 -6.645 1.00 96.06 100 VAL A CA 1
ATOM 806 C C . VAL A 1 100 ? 3.849 0.614 -8.072 1.00 96.06 100 VAL A C 1
ATOM 808 O O . VAL A 1 100 ? 4.674 0.611 -8.983 1.00 96.06 100 VAL A O 1
ATOM 811 N N . LYS A 1 101 ? 2.547 0.413 -8.298 1.00 97.19 101 LYS A N 1
ATOM 812 C CA . LYS A 1 101 ? 1.978 0.276 -9.640 1.00 97.19 101 LYS A CA 1
ATOM 813 C C . LYS A 1 101 ? 2.328 1.493 -10.501 1.00 97.19 101 LYS A C 1
ATOM 815 O O . LYS A 1 101 ? 2.828 1.320 -11.608 1.00 97.19 101 LYS A O 1
ATOM 820 N N . ASP A 1 102 ? 2.142 2.702 -9.974 1.00 97.00 102 ASP A N 1
ATOM 821 C CA . ASP A 1 102 ? 2.457 3.939 -10.693 1.00 97.00 102 ASP A CA 1
ATOM 822 C C . ASP A 1 102 ? 3.957 4.064 -11.008 1.00 97.00 102 ASP A C 1
ATOM 824 O O . ASP A 1 102 ? 4.326 4.517 -12.092 1.00 97.00 102 ASP A O 1
ATOM 828 N N . MET A 1 103 ? 4.838 3.639 -10.094 1.00 96.38 103 MET A N 1
ATOM 829 C CA . MET A 1 103 ? 6.288 3.585 -10.339 1.00 96.38 103 MET A CA 1
ATOM 830 C C . MET A 1 103 ? 6.635 2.623 -11.483 1.00 96.38 103 MET A C 1
ATOM 832 O O . MET A 1 103 ? 7.419 2.973 -12.366 1.00 96.38 103 MET A O 1
ATOM 836 N N . VAL A 1 104 ? 6.028 1.432 -11.508 1.00 97.19 104 VAL A N 1
ATOM 837 C CA . VAL A 1 104 ? 6.246 0.451 -12.583 1.00 97.19 104 VAL A CA 1
ATOM 838 C C . VAL A 1 104 ? 5.680 0.951 -13.914 1.00 97.19 104 VAL A C 1
ATOM 840 O O . VAL A 1 104 ? 6.354 0.839 -14.936 1.00 97.19 104 VAL A O 1
ATOM 843 N N . ASP A 1 105 ? 4.492 1.559 -13.920 1.00 97.00 105 ASP A N 1
ATOM 844 C CA . ASP A 1 105 ? 3.891 2.140 -15.127 1.00 97.00 105 ASP A CA 1
ATOM 845 C C . ASP A 1 105 ? 4.773 3.256 -15.715 1.00 97.00 105 ASP A C 1
ATOM 847 O O . ASP A 1 105 ? 4.974 3.327 -16.932 1.00 97.00 105 ASP A O 1
ATOM 851 N N . LYS A 1 106 ? 5.362 4.105 -14.859 1.00 96.38 106 LYS A N 1
ATOM 852 C CA . LYS A 1 106 ? 6.345 5.119 -15.276 1.00 96.38 106 LYS A CA 1
ATOM 853 C C . LYS A 1 106 ? 7.591 4.481 -15.885 1.00 96.38 106 LYS A C 1
ATOM 855 O O . LYS A 1 106 ? 8.029 4.932 -16.946 1.00 96.38 106 LYS A O 1
ATOM 860 N N . ALA A 1 107 ? 8.117 3.424 -15.266 1.00 95.50 107 ALA A N 1
ATOM 861 C CA . ALA A 1 107 ? 9.290 2.719 -15.772 1.00 95.50 107 ALA A CA 1
ATOM 862 C C . ALA A 1 107 ? 9.033 2.059 -17.134 1.00 95.50 107 ALA A C 1
ATOM 864 O O . ALA A 1 107 ? 9.832 2.196 -18.063 1.00 95.50 107 ALA A O 1
ATOM 865 N N . ILE A 1 108 ? 7.865 1.437 -17.306 1.00 93.94 108 ILE A N 1
ATOM 866 C CA . ILE A 1 108 ? 7.406 0.907 -18.595 1.00 93.94 108 ILE A CA 1
ATOM 867 C C . ILE A 1 108 ? 7.368 2.021 -19.648 1.00 93.94 108 ILE A C 1
ATOM 869 O O . ILE A 1 108 ? 7.943 1.884 -20.732 1.00 93.94 108 ILE A O 1
ATOM 873 N N . ALA A 1 109 ? 6.760 3.164 -19.324 1.00 93.06 109 ALA A N 1
ATOM 874 C CA . ALA A 1 109 ? 6.693 4.299 -20.237 1.00 93.06 109 ALA A CA 1
ATOM 875 C C . ALA A 1 109 ? 8.087 4.863 -20.588 1.00 93.06 109 ALA A C 1
ATOM 877 O O . ALA A 1 109 ? 8.305 5.297 -21.725 1.00 93.06 109 ALA A O 1
ATOM 878 N N . HIS A 1 110 ? 9.039 4.860 -19.649 1.00 90.50 110 HIS A N 1
ATOM 879 C CA . HIS A 1 110 ? 10.435 5.250 -19.889 1.00 90.50 110 HIS A CA 1
ATOM 880 C C . HIS A 1 110 ? 11.130 4.298 -20.871 1.00 90.50 110 HIS A C 1
ATOM 882 O O . HIS A 1 110 ? 11.680 4.756 -21.884 1.00 90.50 110 HIS A O 1
ATOM 888 N N . ALA A 1 111 ? 11.015 2.988 -20.649 1.00 87.81 111 ALA A N 1
ATOM 889 C CA . ALA A 1 111 ? 11.589 1.965 -21.522 1.00 87.81 111 ALA A CA 1
ATOM 890 C C . ALA A 1 111 ? 11.045 2.063 -22.964 1.00 87.81 111 ALA A C 1
ATOM 892 O O . ALA A 1 111 ? 11.781 1.943 -23.956 1.00 87.81 111 ALA A O 1
ATOM 893 N N . GLU A 1 112 ? 9.754 2.369 -23.115 1.00 83.31 112 GLU A N 1
ATOM 894 C CA . GLU A 1 112 ? 9.122 2.573 -24.420 1.00 83.31 112 GLU A CA 1
ATOM 895 C C . GLU A 1 112 ? 9.550 3.870 -25.123 1.00 83.31 112 GLU A C 1
ATOM 897 O O . GLU A 1 112 ? 9.705 3.908 -26.347 1.00 83.31 112 GLU A O 1
ATOM 902 N N . LYS A 1 113 ? 9.760 4.962 -24.383 1.00 76.56 113 LYS A N 1
ATOM 903 C CA . LYS A 1 113 ? 10.239 6.224 -24.970 1.00 76.56 113 LYS A CA 1
ATOM 904 C C . LYS A 1 113 ? 11.673 6.091 -25.484 1.00 76.56 113 LYS A C 1
ATOM 906 O O . LYS A 1 113 ? 11.982 6.606 -26.563 1.00 76.56 113 LYS A O 1
ATOM 911 N N . GLY A 1 114 ? 12.534 5.382 -24.752 1.00 64.56 114 GLY A N 1
ATOM 912 C CA . GLY A 1 114 ? 13.921 5.123 -25.153 1.00 64.56 114 GLY A CA 1
ATOM 913 C C . GLY A 1 114 ? 14.035 4.291 -26.435 1.00 64.56 114 GLY A C 1
ATOM 914 O O . GLY A 1 114 ? 14.914 4.535 -27.262 1.00 64.56 114 GLY A O 1
ATOM 915 N N . THR A 1 115 ? 13.107 3.357 -26.651 1.00 58.34 115 THR A N 1
ATOM 916 C CA . THR A 1 115 ? 13.066 2.503 -27.849 1.00 58.34 115 THR A CA 1
ATOM 917 C C . THR A 1 115 ? 12.510 3.231 -29.078 1.00 58.34 115 THR A C 1
ATOM 919 O O . THR A 1 115 ? 13.051 3.074 -30.176 1.00 58.34 115 THR A O 1
ATOM 922 N N . ARG A 1 116 ? 11.506 4.106 -28.916 1.00 53.53 116 ARG A N 1
ATOM 923 C CA . ARG A 1 116 ? 10.928 4.892 -30.026 1.00 53.53 116 ARG A CA 1
ATOM 924 C C . ARG A 1 116 ? 11.854 5.996 -30.555 1.00 53.53 116 ARG A C 1
ATOM 926 O O . ARG A 1 116 ? 11.881 6.219 -31.763 1.00 53.53 116 ARG A O 1
ATOM 933 N N . LYS A 1 117 ? 12.647 6.660 -29.700 1.00 53.16 117 LYS A N 1
ATOM 934 C CA . LYS A 1 117 ? 13.525 7.783 -30.108 1.00 53.16 117 LYS A CA 1
ATOM 935 C C . LYS A 1 117 ? 14.632 7.408 -31.103 1.00 53.16 117 LYS A C 1
ATOM 937 O O . LYS A 1 117 ? 15.113 8.288 -31.806 1.00 53.16 117 LYS A O 1
ATOM 942 N N . LEU A 1 118 ? 15.032 6.137 -31.188 1.00 52.09 118 LEU A N 1
ATOM 943 C CA . LEU A 1 118 ? 16.114 5.698 -32.084 1.00 52.09 118 LEU A CA 1
ATOM 944 C C . LEU A 1 118 ? 15.642 4.999 -33.370 1.00 52.09 118 LEU A C 1
ATOM 946 O O . LEU A 1 118 ? 16.483 4.482 -34.105 1.00 52.09 118 LEU A O 1
ATOM 950 N N . GLY A 1 119 ? 14.330 4.903 -33.634 1.00 52.19 119 GLY A N 1
ATOM 951 C CA . GLY A 1 119 ? 13.797 4.158 -34.790 1.00 52.19 119 GLY A CA 1
ATOM 952 C C . GLY A 1 119 ? 14.205 2.673 -34.823 1.00 52.19 119 GLY A C 1
ATOM 953 O O . GLY A 1 119 ? 14.028 1.987 -35.829 1.00 52.19 119 GLY A O 1
ATOM 954 N N . ARG A 1 120 ? 14.781 2.162 -33.728 1.00 52.81 120 ARG A N 1
ATOM 955 C CA . ARG A 1 120 ? 15.289 0.799 -33.612 1.00 52.81 120 ARG A CA 1
ATOM 956 C C . ARG A 1 120 ? 14.158 -0.096 -33.132 1.00 52.81 120 ARG A C 1
ATOM 958 O O . ARG A 1 120 ? 13.645 0.083 -32.033 1.00 52.81 120 ARG A O 1
ATOM 965 N N . LYS A 1 121 ? 13.821 -1.111 -33.934 1.00 56.94 121 LYS A N 1
ATOM 966 C CA . LYS A 1 121 ? 13.078 -2.282 -33.447 1.00 56.94 121 LYS A CA 1
ATOM 967 C C . LYS A 1 121 ? 13.760 -2.773 -32.166 1.00 56.94 121 LYS A C 1
ATOM 969 O O . LYS A 1 121 ? 14.988 -2.896 -32.162 1.00 56.94 121 LYS A O 1
ATOM 974 N N . VAL A 1 122 ? 12.988 -3.012 -31.100 1.00 59.09 122 VAL A N 1
ATOM 975 C CA . VAL A 1 122 ? 13.506 -3.546 -29.829 1.00 59.09 122 VAL A CA 1
ATOM 976 C C . VAL A 1 122 ? 14.331 -4.787 -30.159 1.00 59.09 122 VAL A C 1
ATOM 978 O O . VAL A 1 122 ? 13.809 -5.782 -30.659 1.00 59.09 122 VAL A O 1
ATOM 981 N N . SER A 1 123 ? 15.650 -4.688 -29.993 1.00 57.88 123 SER A N 1
ATOM 982 C CA . SER A 1 123 ? 16.551 -5.797 -30.299 1.00 57.88 123 SER A CA 1
ATOM 983 C C . SER A 1 123 ? 16.206 -6.965 -29.380 1.00 57.88 123 SER A C 1
ATOM 985 O O . SER A 1 123 ? 16.006 -6.739 -28.187 1.00 57.88 123 SER A O 1
ATOM 987 N N . ARG A 1 124 ? 16.219 -8.205 -29.897 1.00 61.28 124 ARG A N 1
ATOM 988 C CA . ARG A 1 124 ? 16.050 -9.439 -29.096 1.00 61.28 124 ARG A CA 1
ATOM 989 C C . ARG A 1 124 ? 16.948 -9.482 -27.850 1.00 61.28 124 ARG A C 1
ATOM 991 O O . ARG A 1 124 ? 16.616 -10.161 -26.896 1.00 61.28 124 ARG A O 1
ATOM 998 N N . LYS A 1 125 ? 18.052 -8.724 -27.836 1.00 64.62 125 LYS A N 1
ATOM 999 C CA . LYS A 1 125 ? 18.953 -8.579 -26.681 1.00 64.62 125 LYS A CA 1
ATOM 1000 C C . LYS A 1 125 ? 18.307 -7.912 -25.449 1.00 64.62 125 LYS A C 1
ATOM 1002 O O . LYS A 1 125 ? 18.825 -8.076 -24.356 1.00 64.62 125 LYS A O 1
ATOM 1007 N N . HIS A 1 126 ? 17.206 -7.177 -25.615 1.00 77.12 126 HIS A N 1
ATOM 1008 C CA . HIS A 1 126 ? 16.461 -6.526 -24.521 1.00 77.12 126 HIS A CA 1
ATOM 1009 C C . HIS A 1 126 ? 15.207 -7.311 -24.131 1.00 77.12 126 HIS A C 1
ATOM 1011 O O . HIS A 1 126 ? 14.263 -6.746 -23.578 1.00 77.12 126 HIS A O 1
ATOM 1017 N N . ARG A 1 127 ? 15.171 -8.597 -24.485 1.00 85.12 127 ARG A N 1
ATOM 1018 C CA . ARG A 1 127 ? 14.095 -9.502 -24.125 1.00 85.12 127 ARG A CA 1
ATOM 1019 C C . ARG A 1 127 ? 14.633 -10.709 -23.378 1.00 85.12 127 ARG A C 1
ATOM 1021 O O . ARG A 1 127 ? 15.773 -11.117 -23.599 1.00 85.12 127 ARG A O 1
ATOM 1028 N N . ASP A 1 128 ? 13.824 -11.237 -22.472 1.00 86.69 128 ASP A N 1
ATOM 1029 C CA . ASP A 1 128 ? 14.131 -12.474 -21.765 1.00 86.69 128 ASP A CA 1
ATOM 1030 C C . ASP A 1 128 ? 13.766 -13.719 -22.598 1.00 86.69 128 ASP A C 1
ATOM 1032 O O . ASP A 1 128 ? 13.391 -13.628 -23.770 1.00 86.69 128 ASP A O 1
ATOM 1036 N N . SER A 1 129 ? 13.913 -14.902 -21.998 1.00 88.00 129 SER A N 1
ATOM 1037 C CA . SER A 1 129 ? 13.562 -16.183 -22.624 1.00 88.00 129 SER A CA 1
ATOM 1038 C C . SER A 1 129 ? 12.080 -16.312 -22.985 1.00 88.00 129 SER A C 1
ATOM 1040 O O . SER A 1 129 ? 11.750 -17.098 -23.869 1.00 88.00 129 SER A O 1
ATOM 1042 N N . ASP A 1 130 ? 11.212 -15.537 -22.332 1.00 89.38 130 ASP A N 1
ATOM 1043 C CA . ASP A 1 130 ? 9.760 -15.545 -22.510 1.00 89.38 130 ASP A CA 1
ATOM 1044 C C . ASP A 1 130 ? 9.302 -14.394 -23.432 1.00 89.38 130 ASP A C 1
ATOM 1046 O O . ASP A 1 130 ? 8.121 -14.052 -23.466 1.00 89.38 130 ASP A O 1
ATOM 1050 N N . ASP A 1 131 ? 10.235 -13.777 -24.173 1.00 88.19 131 ASP A N 1
ATOM 1051 C CA . ASP A 1 131 ? 10.020 -12.634 -25.073 1.00 88.19 131 ASP A CA 1
ATOM 1052 C C . ASP A 1 131 ? 9.530 -11.347 -24.367 1.00 88.19 131 ASP A C 1
ATOM 1054 O O . ASP A 1 131 ? 9.083 -10.401 -25.027 1.00 88.19 131 ASP A O 1
ATOM 1058 N N . ARG A 1 132 ? 9.666 -11.259 -23.033 1.00 90.88 132 ARG A N 1
ATOM 1059 C CA . ARG A 1 132 ? 9.310 -10.067 -22.243 1.00 90.88 132 ARG A CA 1
ATOM 1060 C C . ARG A 1 132 ? 10.384 -9.000 -22.334 1.00 90.88 132 ARG A C 1
ATOM 1062 O O . ARG A 1 132 ? 11.570 -9.316 -22.313 1.00 90.88 132 ARG A O 1
ATOM 1069 N N . VAL A 1 133 ? 9.989 -7.730 -22.378 1.00 92.00 133 VAL A N 1
ATOM 1070 C CA . VAL A 1 133 ? 10.932 -6.598 -22.395 1.00 92.00 133 VAL A CA 1
ATOM 1071 C C . VAL A 1 133 ? 11.580 -6.431 -21.021 1.00 92.00 133 VAL A C 1
ATOM 1073 O O . VAL A 1 133 ? 10.891 -6.428 -20.005 1.00 92.00 133 VAL A O 1
ATOM 1076 N N . ILE A 1 134 ? 12.903 -6.282 -20.981 1.00 93.56 134 ILE A N 1
ATOM 1077 C CA . ILE A 1 134 ? 13.631 -6.106 -19.721 1.00 93.56 134 ILE A CA 1
ATOM 1078 C C . ILE A 1 134 ? 13.608 -4.625 -19.304 1.00 93.56 134 ILE A C 1
ATOM 1080 O O . ILE A 1 134 ? 14.009 -3.767 -20.090 1.00 93.56 134 ILE A O 1
ATOM 1084 N N . LEU A 1 135 ? 13.147 -4.352 -18.081 1.00 94.75 135 LEU A N 1
ATOM 1085 C CA . LEU A 1 135 ? 13.267 -3.073 -17.382 1.00 94.75 135 LEU A CA 1
ATOM 1086 C C . LEU A 1 135 ? 14.572 -3.066 -16.583 1.00 94.75 135 LEU A C 1
ATOM 1088 O O . LEU A 1 135 ? 14.848 -4.016 -15.844 1.00 94.75 135 LEU A O 1
ATOM 1092 N N . TYR A 1 136 ? 15.336 -1.993 -16.737 1.00 94.31 136 TYR A N 1
ATOM 1093 C CA . TYR A 1 136 ? 16.640 -1.775 -16.119 1.00 94.31 136 TYR A CA 1
ATOM 1094 C C . TYR A 1 136 ? 16.577 -0.622 -15.115 1.00 94.31 136 TYR A C 1
ATOM 1096 O O . TYR A 1 136 ? 15.640 0.170 -15.131 1.00 94.31 136 TYR A O 1
ATOM 1104 N N . GLU A 1 137 ? 17.622 -0.465 -14.302 1.00 95.06 137 GLU A N 1
ATOM 1105 C CA . GLU A 1 137 ? 17.783 0.648 -13.348 1.00 95.06 137 GLU A CA 1
ATOM 1106 C C . GLU A 1 137 ? 17.426 2.023 -13.937 1.00 95.06 137 GLU A C 1
ATOM 1108 O O . GLU A 1 137 ? 16.604 2.737 -13.375 1.00 95.06 137 GLU A O 1
ATOM 1113 N N . LYS A 1 138 ? 17.956 2.354 -15.122 1.00 92.75 138 LYS A N 1
ATOM 1114 C CA . LYS A 1 138 ? 17.695 3.630 -15.820 1.00 92.75 138 LYS A CA 1
ATOM 1115 C C . LYS A 1 138 ? 16.213 3.914 -16.102 1.00 92.75 138 LYS A C 1
ATOM 1117 O O . LYS A 1 138 ? 15.856 5.051 -16.390 1.00 92.75 138 LYS A O 1
ATOM 1122 N N . ASP A 1 139 ? 15.369 2.883 -16.132 1.00 92.81 139 ASP A N 1
ATOM 1123 C CA . ASP A 1 139 ? 13.944 3.042 -16.407 1.00 92.81 139 ASP A CA 1
ATOM 1124 C C . ASP A 1 139 ? 13.204 3.530 -15.144 1.00 92.81 139 ASP A C 1
ATOM 1126 O O . ASP A 1 139 ? 12.132 4.112 -15.258 1.00 92.81 139 ASP A O 1
ATOM 1130 N N . PHE A 1 140 ? 13.808 3.383 -13.958 1.00 93.38 140 PHE A N 1
ATOM 1131 C CA . PHE A 1 140 ? 13.304 3.867 -12.665 1.00 93.38 140 PHE A CA 1
ATOM 1132 C C . PHE A 1 140 ? 13.922 5.207 -12.222 1.00 93.38 140 PHE A C 1
ATOM 1134 O O . PHE A 1 140 ? 13.693 5.643 -11.097 1.00 93.38 140 PHE A O 1
ATOM 1141 N N . ASP A 1 141 ? 14.697 5.855 -13.093 1.00 88.62 141 ASP A N 1
ATOM 1142 C CA . ASP A 1 141 ? 15.264 7.190 -12.874 1.00 88.62 141 ASP A CA 1
ATOM 1143 C C . ASP A 1 141 ? 14.274 8.253 -13.390 1.00 88.62 141 ASP A C 1
ATOM 1145 O O . ASP A 1 141 ? 14.206 8.532 -14.597 1.00 88.62 141 ASP A O 1
ATOM 1149 N N . PHE A 1 142 ? 13.425 8.764 -12.491 1.00 84.88 142 PHE A N 1
ATOM 1150 C CA . PHE A 1 142 ? 12.361 9.738 -12.772 1.00 84.88 142 PHE A CA 1
ATOM 1151 C C . PHE A 1 142 ? 12.295 10.874 -11.751 1.00 84.88 142 PHE A C 1
ATOM 1153 O O . PHE A 1 142 ? 12.691 10.666 -10.584 1.00 84.88 142 PHE A O 1
#

Radius of gyration: 23.51 Å; chains: 1; bounding box: 52×32×63 Å

pLDDT: mean 88.08, std 11.03, range [52.09, 98.0]

Foldseek 3Di:
DVVVLVVVLVCLPDPVVPDDDDDDDDPVVVVVVCVVCVSSVVSDPDDDDDDADDLVRLLVLLQVLLVVVQEHEDPQLSVLLSVVLVVPADDVDHDDNVNSNVLSVQLVVQLVVVCVVVVDDPPCVQADPVRGGYRHSVSSPD

Sequence (142 aa):
YPETIEKLSKAMDFRTDSLILIIEDEKTSMRGMFHNYPEFAKKFETVISIPVFTNDELVTFARTYARENGYKMDEMGVLALYTQIGDNQKEGEPMTITNVKDMVDKAIAHAEKGTRKLGRKVSRKHRDSDDRVILYEKDFDF